Protein AF-A0A1D7YS31-F1 (afdb_monomer_lite)

Foldseek 3Di:
DPPDDDDDADDPVVVCVVVVWAFDDWFAFQQRKIWTWIDDPFKIKIFIAGPSNDTPDIDMGGHDPVRRVCRVVVVCVVCVVGTDD

Secondary structure (DSSP, 8-state):
-------PPP-HHHHHHHHT-EEEEEEEBTTS-EEEEEEETTEEEEEEE-TTS-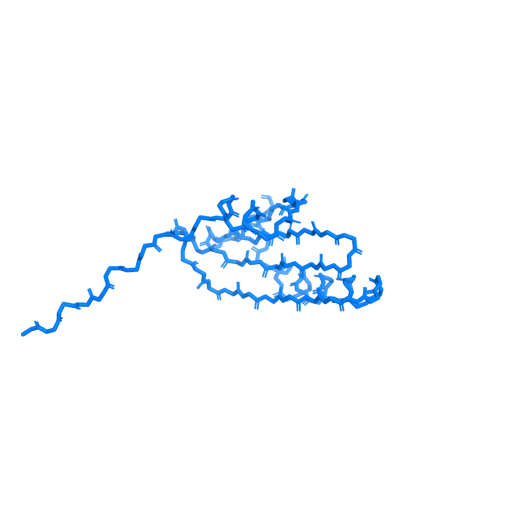EEEEEEEESSHHHHHHHHHHHHHHHGGGB--

pLDDT: mean 89.98, std 10.71, range [44.56, 96.62]

Structure (mmCIF, N/CA/C/O backbone):
data_AF-A0A1D7YS31-F1
#
_entry.id   AF-A0A1D7YS31-F1
#
loop_
_atom_site.group_PDB
_atom_site.id
_atom_site.type_symbol
_atom_site.label_atom_id
_atom_site.label_alt_id
_atom_site.label_comp_id
_atom_site.label_asym_id
_atom_site.label_entity_id
_atom_site.label_seq_id
_atom_site.pdbx_PDB_ins_code
_atom_site.Cartn_x
_atom_site.Cartn_y
_atom_site.Cartn_z
_atom_site.occupancy
_atom_site.B_iso_or_equiv
_atom_site.auth_seq_id
_atom_site.auth_comp_id
_atom_site.auth_asym_id
_atom_site.auth_atom_id
_atom_site.pdbx_PDB_model_num
ATOM 1 N N . MET A 1 1 ? 1.085 -6.844 36.967 1.00 44.56 1 MET A N 1
ATOM 2 C CA . MET A 1 1 ? 0.337 -6.593 35.716 1.00 44.56 1 MET A CA 1
ATOM 3 C C . MET A 1 1 ? 1.279 -5.921 34.731 1.00 44.56 1 MET A C 1
ATOM 5 O O . MET A 1 1 ? 1.701 -4.803 34.998 1.00 44.56 1 MET A O 1
ATOM 9 N N . SER A 1 2 ? 1.685 -6.612 33.663 1.00 50.50 2 SER A N 1
ATOM 10 C CA . SER A 1 2 ? 2.507 -6.002 32.610 1.00 50.50 2 SER A CA 1
ATOM 11 C C . SER A 1 2 ? 1.608 -5.070 31.796 1.00 50.50 2 SER A C 1
ATOM 13 O O . SER A 1 2 ? 0.565 -5.512 31.316 1.00 50.50 2 SER A O 1
ATOM 15 N N . LYS A 1 3 ? 1.941 -3.776 31.709 1.00 53.91 3 LYS A N 1
ATOM 16 C CA . LYS A 1 3 ? 1.182 -2.826 30.885 1.00 53.91 3 LYS A CA 1
ATOM 17 C C . LYS A 1 3 ? 1.315 -3.276 29.433 1.00 53.91 3 LYS A C 1
ATOM 19 O O . LYS A 1 3 ? 2.418 -3.267 28.895 1.00 53.91 3 LYS A O 1
ATOM 24 N N . ILE A 1 4 ? 0.206 -3.694 28.826 1.00 61.12 4 ILE A N 1
ATOM 25 C CA . ILE A 1 4 ? 0.153 -3.965 27.389 1.00 61.12 4 ILE A CA 1
ATOM 26 C C . ILE A 1 4 ? 0.566 -2.659 26.695 1.00 61.12 4 ILE A C 1
ATOM 28 O O . ILE A 1 4 ? -0.034 -1.621 26.991 1.00 61.12 4 ILE A O 1
ATOM 32 N N . PRO A 1 5 ? 1.617 -2.658 25.858 1.00 59.22 5 PRO A N 1
ATOM 33 C CA . PRO A 1 5 ? 2.054 -1.445 25.190 1.00 59.22 5 PRO A CA 1
ATOM 34 C C . PRO A 1 5 ? 0.905 -0.906 24.338 1.00 59.22 5 PRO A C 1
ATOM 36 O O . PRO A 1 5 ? 0.335 -1.622 23.516 1.00 59.22 5 PRO A O 1
ATOM 39 N N . VAL A 1 6 ? 0.551 0.358 24.565 1.00 62.66 6 VAL A N 1
ATOM 40 C CA . VAL A 1 6 ? -0.412 1.076 23.731 1.00 62.66 6 VAL A CA 1
ATOM 41 C C . VAL A 1 6 ? 0.214 1.195 22.345 1.00 62.66 6 VAL A C 1
ATOM 43 O O . VAL A 1 6 ? 1.219 1.883 22.173 1.00 62.66 6 VAL A O 1
ATOM 46 N N . VAL A 1 7 ? -0.339 0.476 21.368 1.00 67.75 7 VAL A N 1
ATOM 47 C CA . VAL A 1 7 ? 0.098 0.580 19.973 1.00 67.75 7 VAL A CA 1
ATOM 48 C C . VAL A 1 7 ? -0.443 1.896 19.430 1.00 67.75 7 VAL A C 1
ATOM 50 O O . VAL A 1 7 ? -1.648 2.045 19.237 1.00 67.75 7 VAL A O 1
ATOM 53 N N . GLU A 1 8 ? 0.443 2.870 19.227 1.00 80.50 8 GLU A N 1
ATOM 54 C CA . GLU A 1 8 ? 0.062 4.137 18.609 1.00 80.50 8 GLU A CA 1
ATOM 55 C C . GLU A 1 8 ? -0.467 3.905 17.180 1.00 80.50 8 GLU A C 1
ATOM 57 O O . GLU A 1 8 ? 0.091 3.083 16.442 1.00 80.50 8 GLU A O 1
ATOM 62 N N . PRO A 1 9 ? -1.506 4.644 16.750 1.00 87.38 9 PRO A N 1
ATOM 63 C CA . PRO A 1 9 ? -2.016 4.563 15.387 1.00 87.38 9 PRO A CA 1
ATOM 64 C C . PRO A 1 9 ? -0.922 4.880 14.358 1.00 87.38 9 PRO A C 1
ATOM 66 O O . PRO A 1 9 ? -0.181 5.861 14.488 1.00 87.38 9 PRO A O 1
ATOM 69 N N . PHE A 1 10 ? -0.834 4.088 13.290 1.00 90.94 10 PHE A N 1
ATOM 70 C CA . PHE A 1 10 ? 0.139 4.322 12.232 1.00 90.94 10 PHE A CA 1
ATOM 71 C C . PHE A 1 10 ? -0.241 5.552 11.405 1.00 90.94 10 PHE A C 1
ATOM 73 O O . PHE A 1 10 ? -1.324 5.644 10.828 1.00 90.94 10 PHE A O 1
ATOM 80 N N . ASN A 1 11 ? 0.688 6.500 11.293 1.00 92.50 11 ASN A N 1
ATOM 81 C CA . ASN A 1 11 ? 0.490 7.709 10.503 1.00 92.50 11 ASN A CA 1
ATOM 82 C C . ASN A 1 11 ? 1.147 7.575 9.120 1.00 92.50 11 ASN A C 1
ATOM 84 O O . ASN A 1 11 ? 2.355 7.78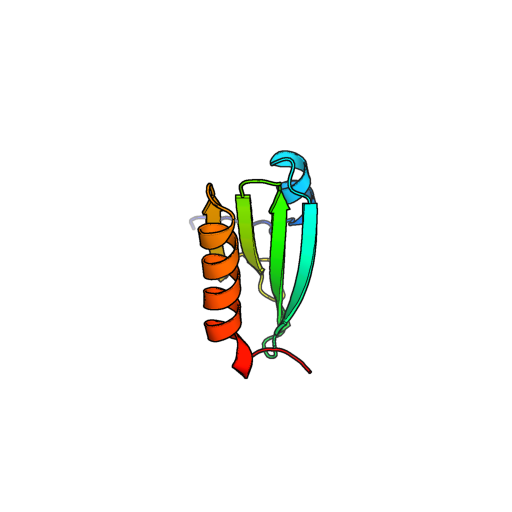5 8.958 1.00 92.50 11 ASN A O 1
ATOM 88 N N . ILE A 1 12 ? 0.323 7.279 8.114 1.00 92.94 12 ILE A N 1
ATOM 89 C CA . ILE A 1 12 ? 0.747 7.067 6.725 1.00 92.94 12 ILE A CA 1
ATOM 90 C C . ILE A 1 12 ? 1.430 8.297 6.105 1.00 92.94 12 ILE A C 1
ATOM 92 O O . ILE A 1 12 ? 2.415 8.164 5.381 1.00 92.94 12 ILE A O 1
ATOM 96 N N . ALA A 1 13 ? 0.971 9.508 6.434 1.00 91.88 13 ALA A N 1
ATOM 97 C CA . ALA A 1 13 ? 1.538 10.749 5.908 1.00 91.88 13 ALA A CA 1
ATOM 98 C C . ALA A 1 13 ? 2.932 11.016 6.494 1.00 91.88 13 ALA A C 1
ATOM 100 O O . ALA A 1 13 ? 3.873 11.353 5.771 1.00 91.88 13 ALA A O 1
ATOM 101 N N . LYS A 1 14 ? 3.093 10.795 7.806 1.00 94.00 14 LYS A N 1
ATOM 102 C CA . LYS A 1 14 ? 4.390 10.887 8.490 1.00 94.00 14 LYS A CA 1
ATOM 103 C C . LYS A 1 14 ? 5.372 9.856 7.934 1.00 94.00 14 LYS A C 1
ATOM 105 O O . LYS A 1 14 ? 6.541 10.183 7.737 1.00 94.00 14 LYS A O 1
ATOM 110 N N . TYR A 1 15 ? 4.900 8.640 7.660 1.00 93.19 15 TYR A N 1
ATOM 111 C CA . TYR A 1 15 ? 5.695 7.590 7.027 1.00 93.19 15 TYR A CA 1
ATOM 112 C C . TYR A 1 15 ? 6.163 7.984 5.622 1.00 93.19 15 TYR A C 1
ATOM 114 O O . TYR A 1 15 ? 7.363 7.926 5.347 1.00 93.19 15 TYR A O 1
ATOM 122 N N . ALA A 1 16 ? 5.246 8.434 4.761 1.00 93.44 16 ALA A N 1
ATOM 123 C CA . ALA A 1 16 ? 5.557 8.845 3.394 1.00 93.44 16 ALA A CA 1
ATOM 124 C C . ALA A 1 16 ? 6.587 9.987 3.371 1.00 93.44 16 ALA A C 1
ATOM 126 O O . ALA A 1 16 ? 7.610 9.883 2.692 1.00 93.44 16 ALA A O 1
ATOM 127 N N . LYS A 1 17 ? 6.392 11.015 4.212 1.00 94.19 17 LYS A N 1
ATOM 128 C CA . LYS A 1 17 ? 7.329 12.141 4.354 1.00 94.19 17 LYS A CA 1
ATOM 129 C C . LYS A 1 17 ? 8.720 11.689 4.804 1.00 94.19 17 LYS A C 1
ATOM 131 O O . LYS A 1 17 ? 9.712 12.102 4.216 1.00 94.19 17 LYS A O 1
ATOM 136 N N . ARG A 1 18 ? 8.805 10.826 5.825 1.00 93.50 18 ARG A N 1
ATOM 137 C CA . ARG A 1 18 ? 10.087 10.310 6.346 1.00 93.50 18 ARG A CA 1
ATOM 138 C C . ARG A 1 18 ? 10.872 9.501 5.313 1.00 93.50 18 ARG A C 1
ATOM 140 O O . ARG A 1 18 ? 12.094 9.532 5.336 1.00 93.50 18 ARG A O 1
ATOM 147 N N . ASN A 1 19 ? 10.182 8.788 4.426 1.00 91.88 19 ASN A N 1
ATOM 148 C CA . ASN A 1 19 ? 10.807 7.910 3.432 1.00 91.88 19 ASN A CA 1
ATOM 149 C C . ASN A 1 19 ? 10.966 8.558 2.045 1.00 91.88 19 ASN A C 1
ATOM 151 O O . ASN A 1 19 ? 11.429 7.891 1.114 1.00 91.88 19 ASN A O 1
ATOM 155 N N . ASN A 1 20 ? 10.592 9.835 1.907 1.00 93.31 20 ASN A N 1
ATOM 156 C CA . ASN A 1 20 ? 10.525 10.545 0.631 1.00 93.31 20 ASN A CA 1
ATOM 157 C C . ASN A 1 20 ? 9.719 9.762 -0.426 1.00 93.31 20 ASN A C 1
ATOM 159 O O . ASN A 1 20 ? 10.193 9.482 -1.529 1.00 93.31 20 ASN A O 1
ATOM 163 N N . LEU A 1 21 ? 8.521 9.329 -0.032 1.00 91.81 21 LEU A N 1
ATOM 164 C CA . LEU A 1 21 ? 7.563 8.627 -0.880 1.00 91.81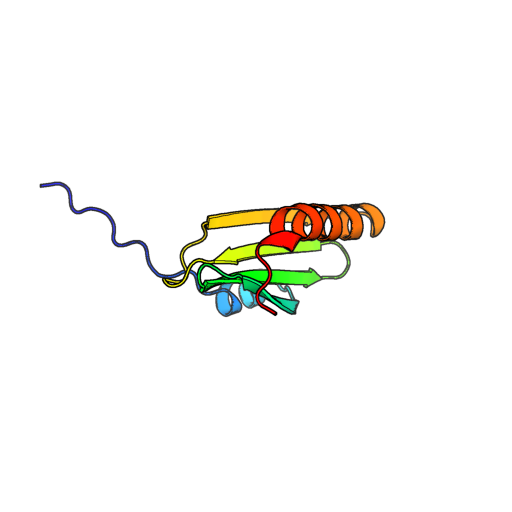 21 LEU A CA 1
ATOM 165 C C . LEU A 1 21 ? 6.362 9.540 -1.150 1.00 91.81 21 LEU A C 1
ATOM 167 O O . LEU A 1 21 ? 5.950 10.307 -0.280 1.00 91.81 21 LEU A O 1
ATOM 171 N N . GLN A 1 22 ? 5.775 9.427 -2.337 1.00 91.44 22 GLN A N 1
ATOM 172 C CA . GLN A 1 22 ? 4.568 10.152 -2.725 1.00 91.44 22 GLN A CA 1
ATOM 173 C C . GLN A 1 22 ? 3.347 9.252 -2.574 1.00 91.44 22 GLN A C 1
ATOM 175 O O . GLN A 1 22 ? 3.343 8.122 -3.055 1.00 91.44 22 GLN A O 1
ATOM 180 N N . MET A 1 23 ? 2.310 9.738 -1.893 1.00 84.81 23 MET A N 1
ATOM 181 C CA . MET A 1 23 ? 1.056 8.999 -1.770 1.00 84.81 23 MET A CA 1
ATOM 182 C C . MET A 1 23 ? 0.308 9.060 -3.097 1.00 84.81 23 MET A C 1
ATOM 184 O O . MET A 1 23 ? -0.188 10.112 -3.483 1.00 84.81 23 MET A O 1
ATOM 188 N N . THR A 1 24 ? 0.251 7.928 -3.789 1.00 85.06 24 THR A N 1
ATOM 189 C CA . THR A 1 24 ? -0.234 7.862 -5.171 1.00 85.06 24 THR A CA 1
ATOM 190 C C . THR A 1 24 ? -1.696 7.459 -5.219 1.00 85.06 24 THR A C 1
ATOM 192 O O . THR A 1 24 ? -2.456 7.961 -6.042 1.00 85.06 24 THR A O 1
ATOM 195 N N . ARG A 1 25 ? -2.113 6.543 -4.335 1.00 88.38 25 ARG A N 1
ATOM 196 C CA . ARG A 1 25 ? -3.500 6.073 -4.282 1.00 88.38 25 ARG A CA 1
ATOM 197 C C . ARG A 1 25 ? -3.885 5.559 -2.900 1.00 88.38 25 ARG A C 1
ATOM 199 O O . ARG A 1 25 ? -3.049 5.029 -2.170 1.00 88.38 25 ARG A O 1
ATOM 206 N N . SER A 1 26 ? -5.170 5.666 -2.574 1.00 92.44 26 SER A N 1
ATOM 207 C CA . SER A 1 26 ? -5.803 4.951 -1.465 1.00 92.44 26 SER A CA 1
ATOM 208 C C . SER A 1 26 ? -7.036 4.209 -1.978 1.00 92.44 26 SER A C 1
ATOM 210 O O . SER A 1 26 ? -7.734 4.714 -2.855 1.00 92.44 26 SER A O 1
ATOM 212 N N . ILE A 1 27 ? -7.265 3.001 -1.469 1.00 94.12 27 ILE A N 1
ATOM 213 C CA . ILE A 1 27 ? -8.375 2.118 -1.836 1.00 94.12 27 ILE A CA 1
ATOM 214 C C . ILE A 1 27 ? -9.065 1.696 -0.540 1.00 94.12 27 ILE A C 1
ATOM 216 O O . ILE A 1 27 ? -8.422 1.113 0.334 1.00 94.12 27 ILE A O 1
ATOM 220 N N . GLY A 1 28 ? -10.351 2.016 -0.404 1.00 94.69 28 GLY A N 1
ATOM 221 C CA . GLY A 1 28 ? -11.179 1.543 0.706 1.00 94.69 28 GLY A CA 1
ATOM 222 C C . GLY A 1 28 ? -11.623 0.100 0.481 1.00 94.69 28 GLY A C 1
ATOM 223 O O . GLY A 1 28 ? -11.926 -0.278 -0.650 1.00 94.69 28 GLY A O 1
ATOM 224 N N . LEU A 1 29 ? -11.643 -0.698 1.547 1.00 94.88 29 LEU A N 1
ATOM 225 C CA . LEU A 1 29 ? -12.126 -2.076 1.531 1.00 94.88 29 LEU A CA 1
ATOM 226 C C . LEU A 1 29 ? -13.410 -2.232 2.364 1.00 94.88 29 LEU A C 1
ATOM 228 O O . LEU A 1 29 ? -13.676 -1.445 3.272 1.00 94.88 29 LEU A O 1
ATOM 232 N N . ASN A 1 30 ? -14.169 -3.292 2.089 1.00 94.00 30 ASN A N 1
ATOM 233 C CA . ASN A 1 30 ? -15.481 -3.602 2.676 1.00 94.00 30 ASN A CA 1
ATOM 234 C C . ASN A 1 30 ? -15.448 -3.790 4.202 1.00 94.00 30 ASN A C 1
ATOM 236 O O . ASN A 1 30 ? -16.462 -3.641 4.876 1.00 94.00 30 ASN A O 1
ATOM 240 N N . ASP A 1 31 ? -14.282 -4.104 4.764 1.00 91.25 31 ASP A N 1
ATOM 241 C CA . ASP A 1 31 ? -14.056 -4.242 6.206 1.00 91.25 31 ASP A CA 1
ATOM 242 C C . ASP A 1 31 ? -13.642 -2.921 6.885 1.00 91.25 31 ASP A C 1
ATOM 244 O O . ASP A 1 31 ? -13.175 -2.921 8.026 1.00 91.25 31 ASP A O 1
ATOM 248 N N . ASN A 1 32 ? -13.808 -1.788 6.194 1.00 92.69 32 ASN A N 1
ATOM 249 C CA . ASN A 1 32 ? -13.361 -0.450 6.593 1.00 92.69 32 ASN A CA 1
ATOM 250 C C . ASN A 1 32 ? -11.838 -0.298 6.731 1.00 92.69 32 ASN A C 1
ATOM 252 O O . ASN A 1 32 ? -11.362 0.703 7.278 1.00 92.69 32 ASN A O 1
ATOM 256 N N . SER A 1 33 ? -11.055 -1.258 6.238 1.00 94.88 33 SER A N 1
ATOM 257 C CA . SER A 1 33 ? -9.620 -1.060 6.065 1.00 94.88 33 SER A CA 1
ATOM 258 C C . SER A 1 33 ? -9.325 -0.249 4.799 1.00 94.88 33 SER A C 1
ATOM 260 O O . SER A 1 33 ? -10.157 -0.110 3.902 1.00 94.88 33 SER A O 1
ATOM 262 N N . LYS A 1 34 ? -8.130 0.336 4.732 1.00 95.56 34 LYS A N 1
ATOM 263 C CA . LYS A 1 34 ? -7.658 1.133 3.598 1.00 95.56 34 LYS A CA 1
ATOM 264 C C . LYS A 1 34 ? -6.301 0.626 3.147 1.00 95.56 34 LYS A C 1
ATOM 266 O O . LYS A 1 34 ? -5.376 0.554 3.953 1.00 95.56 34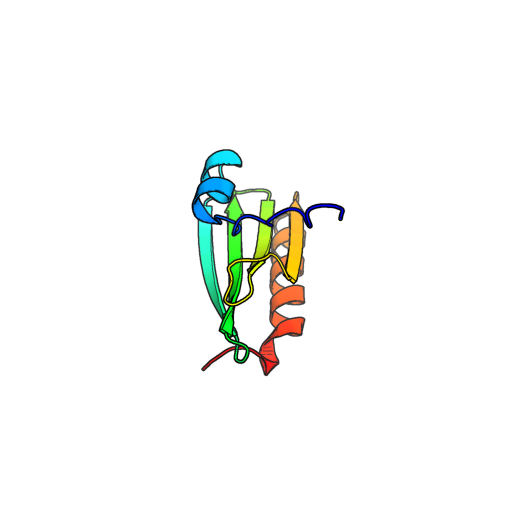 LYS A O 1
ATOM 271 N N . LEU A 1 35 ? -6.164 0.318 1.863 1.00 96.12 35 LEU A N 1
ATOM 272 C CA . LEU A 1 35 ? -4.872 0.087 1.228 1.00 96.12 35 LEU A CA 1
ATOM 273 C C . LEU A 1 35 ? -4.322 1.419 0.715 1.00 96.12 35 LEU A C 1
ATOM 275 O O . LEU A 1 35 ? -4.980 2.120 -0.048 1.00 96.12 35 LEU A O 1
ATOM 279 N N . TYR A 1 36 ? -3.100 1.752 1.101 1.00 96.56 36 TYR A N 1
ATOM 280 C CA . TYR A 1 36 ? -2.344 2.891 0.599 1.00 96.56 36 TYR A CA 1
ATOM 281 C C . TYR A 1 36 ? -1.251 2.396 -0.335 1.00 96.56 36 TYR A C 1
ATOM 283 O O . TYR A 1 36 ? -0.482 1.514 0.038 1.00 96.56 36 TYR A O 1
ATOM 291 N N . ILE A 1 37 ? -1.166 2.984 -1.524 1.00 95.88 37 ILE A N 1
ATOM 292 C CA . ILE A 1 37 ? -0.089 2.757 -2.487 1.00 95.88 37 ILE A CA 1
ATOM 293 C C . ILE A 1 37 ? 0.739 4.037 -2.533 1.00 95.88 37 ILE A C 1
ATOM 295 O O . ILE A 1 37 ? 0.251 5.097 -2.933 1.00 95.88 37 ILE A O 1
ATOM 299 N N . ILE A 1 38 ? 1.987 3.935 -2.090 1.00 95.38 38 ILE A N 1
ATOM 300 C CA . ILE A 1 38 ? 2.915 5.054 -1.953 1.00 95.38 38 ILE A CA 1
ATOM 301 C C . ILE A 1 38 ? 4.138 4.745 -2.812 1.00 95.38 38 ILE A C 1
ATOM 303 O O . ILE A 1 38 ? 4.718 3.670 -2.689 1.00 95.38 38 ILE A O 1
ATOM 307 N N . THR A 1 39 ? 4.535 5.654 -3.697 1.00 93.56 39 THR A N 1
ATOM 308 C CA . THR A 1 39 ? 5.580 5.379 -4.693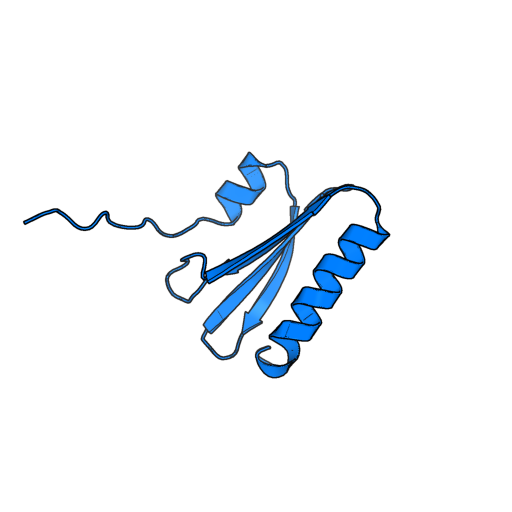 1.00 93.56 39 THR A CA 1
ATOM 309 C C . THR A 1 39 ? 6.672 6.436 -4.719 1.00 93.56 39 THR A C 1
ATOM 311 O O . THR A 1 39 ? 6.456 7.596 -4.379 1.00 93.56 39 THR A O 1
ATOM 314 N N . LYS A 1 40 ? 7.840 6.041 -5.214 1.00 93.81 40 LYS A N 1
ATOM 315 C CA . LYS A 1 40 ? 8.866 6.910 -5.802 1.00 93.81 40 LYS A CA 1
ATOM 316 C C . LYS A 1 40 ? 9.469 6.177 -7.016 1.00 93.81 40 LYS A C 1
ATOM 318 O O . LYS A 1 40 ? 9.177 4.993 -7.175 1.00 93.81 40 LYS A O 1
ATOM 323 N N . PRO A 1 41 ? 10.310 6.807 -7.859 1.00 89.94 41 PRO A N 1
ATOM 324 C CA . PRO A 1 41 ? 10.692 6.252 -9.165 1.00 89.94 41 PRO A CA 1
ATOM 325 C C . PRO A 1 41 ? 11.161 4.787 -9.185 1.00 89.94 41 PRO A C 1
ATOM 327 O O . PRO A 1 41 ? 10.929 4.090 -10.162 1.00 89.94 41 PRO A O 1
ATOM 330 N N . ASN A 1 42 ? 11.789 4.302 -8.113 1.00 94.19 42 ASN A N 1
ATOM 331 C CA . ASN A 1 42 ? 12.340 2.949 -8.018 1.00 94.19 42 ASN A CA 1
ATOM 332 C C . ASN A 1 42 ? 11.802 2.135 -6.830 1.00 94.19 42 ASN A C 1
ATOM 334 O O . ASN A 1 42 ? 12.459 1.180 -6.413 1.00 94.19 42 ASN A O 1
ATOM 338 N N . ARG A 1 43 ? 10.672 2.536 -6.229 1.00 95.56 43 ARG A N 1
ATOM 339 C CA . ARG A 1 43 ? 10.091 1.853 -5.064 1.00 95.56 43 ARG A CA 1
ATOM 340 C C . ARG A 1 43 ? 8.586 2.069 -4.962 1.00 95.56 43 ARG A C 1
ATOM 342 O O . ARG A 1 43 ? 8.098 3.180 -5.156 1.00 95.56 43 ARG A O 1
ATOM 349 N N . VAL A 1 44 ? 7.876 1.022 -4.564 1.00 96.38 44 VAL A N 1
ATOM 350 C CA . VAL A 1 44 ? 6.468 1.072 -4.174 1.00 96.38 44 VAL A CA 1
ATOM 351 C C . VAL A 1 44 ? 6.284 0.417 -2.817 1.00 96.38 44 VAL A C 1
ATOM 353 O O . VAL A 1 44 ? 6.814 -0.664 -2.569 1.00 96.38 44 VAL A O 1
ATOM 356 N N . ASP A 1 45 ? 5.500 1.069 -1.969 1.00 96.50 45 ASP A N 1
ATOM 357 C CA . ASP A 1 45 ? 5.088 0.573 -0.669 1.00 96.50 45 ASP A CA 1
ATOM 358 C C . ASP A 1 45 ? 3.562 0.520 -0.634 1.00 96.50 45 ASP A C 1
ATOM 360 O O . ASP A 1 45 ? 2.873 1.531 -0.790 1.00 96.50 45 ASP A O 1
ATOM 364 N N . CYS A 1 46 ? 3.037 -0.679 -0.422 1.00 95.94 46 CYS A N 1
ATOM 365 C CA . CYS A 1 46 ? 1.621 -0.949 -0.275 1.00 95.94 46 CYS A CA 1
ATOM 366 C C . CYS A 1 46 ? 1.343 -1.282 1.190 1.00 95.94 46 CYS A C 1
ATOM 368 O O . CYS A 1 46 ? 1.830 -2.294 1.694 1.00 95.94 46 CYS A O 1
ATOM 370 N N . ILE A 1 47 ? 0.587 -0.430 1.879 1.00 96.62 47 ILE A N 1
ATOM 371 C CA . ILE A 1 47 ? 0.324 -0.541 3.318 1.00 96.62 47 ILE A CA 1
ATOM 372 C C . ILE A 1 47 ? -1.183 -0.572 3.539 1.00 96.62 47 ILE A C 1
ATOM 374 O O . ILE A 1 47 ? -1.880 0.374 3.183 1.00 96.62 47 ILE A O 1
ATOM 378 N N . GLN A 1 48 ? -1.686 -1.648 4.133 1.00 95.62 48 GLN A N 1
ATOM 379 C CA . GLN A 1 48 ? -3.080 -1.793 4.522 1.00 95.62 48 GLN A CA 1
ATOM 380 C C . GLN A 1 48 ? -3.250 -1.448 6.000 1.00 95.62 48 GLN A C 1
ATOM 382 O O . GLN A 1 48 ? -2.618 -2.058 6.867 1.00 95.62 48 GLN A O 1
ATOM 387 N N . LEU A 1 49 ? -4.129 -0.489 6.277 1.00 95.44 49 LEU A N 1
ATOM 388 C CA . LEU A 1 49 ? -4.487 -0.055 7.621 1.00 95.44 49 LEU A CA 1
ATOM 389 C C . LEU A 1 49 ? -5.923 -0.456 7.944 1.00 95.44 49 LEU A C 1
ATOM 391 O O . LEU A 1 49 ? -6.800 -0.257 7.109 1.00 95.44 49 LEU A O 1
ATOM 395 N N . ASN A 1 50 ? -6.185 -0.984 9.139 1.00 94.25 50 ASN A N 1
ATOM 396 C CA . ASN A 1 50 ? -7.556 -1.185 9.618 1.00 94.25 50 ASN A CA 1
ATOM 397 C C . ASN A 1 50 ? -8.213 0.153 10.032 1.00 94.25 50 ASN A C 1
ATOM 399 O O . ASN A 1 50 ? -7.596 1.218 9.960 1.00 94.25 50 ASN A O 1
ATOM 403 N N . LYS A 1 51 ? -9.461 0.098 10.513 1.00 93.00 51 LYS A N 1
ATOM 404 C CA . LYS A 1 51 ? -10.220 1.278 10.974 1.00 93.00 51 LYS A CA 1
ATOM 405 C C . LYS A 1 51 ? -9.554 2.061 12.122 1.00 93.00 51 LYS A C 1
ATOM 407 O O . LYS A 1 51 ? -9.842 3.238 12.303 1.00 93.00 51 LYS A O 1
ATOM 412 N N . GLU A 1 52 ? -8.669 1.419 12.884 1.00 92.69 52 GLU A N 1
ATOM 413 C CA . GLU A 1 52 ? -7.922 2.004 14.009 1.00 92.69 52 GLU A CA 1
ATOM 414 C C . GLU A 1 52 ? -6.544 2.533 13.567 1.00 92.69 52 GLU A C 1
ATOM 416 O O . GLU A 1 52 ? -5.708 2.898 14.391 1.00 92.69 52 GLU A O 1
ATOM 421 N N . ASN A 1 53 ? -6.298 2.582 12.252 1.00 91.75 53 ASN A N 1
ATOM 422 C CA . ASN A 1 53 ? -5.011 2.891 11.634 1.00 91.75 53 ASN A CA 1
ATOM 423 C C . ASN A 1 53 ? -3.868 1.966 12.088 1.00 91.75 53 ASN A C 1
ATOM 425 O O . ASN A 1 53 ? -2.712 2.379 12.124 1.00 91.75 53 ASN A O 1
ATOM 429 N N . GLN A 1 54 ? -4.148 0.710 12.423 1.00 93.62 54 GLN A N 1
ATOM 430 C CA . GLN A 1 54 ? -3.109 -0.293 12.665 1.00 93.62 54 GLN A CA 1
ATOM 431 C C . GLN A 1 54 ? -2.735 -0.978 11.352 1.00 93.62 54 GLN A C 1
ATOM 433 O O . GLN A 1 54 ? -3.604 -1.259 10.523 1.00 93.62 54 GLN A O 1
ATOM 438 N N . ILE A 1 55 ? -1.448 -1.274 11.166 1.00 93.56 55 ILE A N 1
ATOM 439 C CA . ILE A 1 55 ? -0.980 -2.020 9.994 1.00 93.56 55 ILE A CA 1
ATOM 440 C C . ILE A 1 55 ? -1.462 -3.467 10.103 1.00 93.56 55 ILE A C 1
ATOM 442 O O . ILE A 1 55 ? -1.074 -4.180 11.024 1.00 93.56 55 ILE A O 1
ATOM 446 N N . ILE A 1 56 ? -2.258 -3.904 9.130 1.00 93.69 56 ILE A N 1
ATOM 447 C CA . ILE A 1 56 ? -2.732 -5.295 9.009 1.00 93.69 56 ILE A CA 1
ATOM 448 C C . ILE A 1 56 ? -2.179 -6.003 7.767 1.00 93.69 56 ILE A C 1
ATOM 450 O O . ILE A 1 56 ? -2.370 -7.202 7.588 1.00 93.69 56 ILE A O 1
ATOM 454 N N . GLY A 1 57 ? -1.469 -5.271 6.910 1.00 92.62 57 GLY A N 1
ATOM 455 C CA . GLY A 1 57 ? -0.763 -5.819 5.762 1.00 92.62 57 GLY A CA 1
ATOM 456 C C . GLY A 1 57 ? 0.235 -4.812 5.214 1.00 92.62 57 GLY A C 1
ATOM 457 O O . GLY A 1 57 ? -0.035 -3.613 5.185 1.00 92.62 57 GLY A O 1
ATOM 458 N N . ALA A 1 58 ? 1.400 -5.283 4.781 1.00 94.19 58 ALA A N 1
ATOM 459 C CA . ALA A 1 58 ? 2.391 -4.447 4.123 1.00 94.19 58 ALA A CA 1
ATOM 460 C C . ALA A 1 58 ? 3.181 -5.266 3.104 1.00 94.19 58 ALA A C 1
ATOM 462 O O . ALA A 1 58 ? 3.559 -6.408 3.368 1.00 94.19 58 ALA A O 1
ATOM 463 N N . LYS A 1 59 ? 3.449 -4.676 1.944 1.00 95.44 59 LYS A N 1
ATOM 464 C CA . LYS A 1 59 ? 4.370 -5.228 0.953 1.00 95.44 59 LYS A CA 1
ATOM 465 C C . LYS A 1 59 ? 5.061 -4.083 0.231 1.00 95.44 59 LYS A C 1
ATOM 467 O O . LYS A 1 59 ? 4.413 -3.116 -0.157 1.00 95.44 59 LYS A O 1
ATOM 472 N N . CYS A 1 60 ? 6.367 -4.197 0.053 1.00 94.06 60 CYS A N 1
ATOM 473 C CA . CYS A 1 60 ? 7.160 -3.230 -0.686 1.00 94.06 60 CYS A CA 1
ATOM 474 C C . CYS A 1 60 ? 7.942 -3.920 -1.800 1.00 94.06 60 CYS A C 1
ATOM 476 O O . CYS A 1 60 ? 8.227 -5.117 -1.734 1.00 94.06 60 CYS A O 1
ATOM 478 N N . ALA A 1 61 ? 8.278 -3.151 -2.826 1.00 95.88 61 ALA A N 1
ATOM 479 C CA . ALA A 1 61 ? 9.176 -3.569 -3.887 1.00 95.88 61 ALA A CA 1
ATOM 480 C C . ALA A 1 61 ? 10.051 -2.401 -4.321 1.00 95.88 61 ALA A C 1
ATOM 482 O O . ALA A 1 61 ? 9.657 -1.239 -4.218 1.00 95.88 61 ALA A O 1
ATOM 483 N N . ALA A 1 62 ? 11.244 -2.725 -4.807 1.00 95.44 62 ALA A N 1
ATOM 484 C CA . ALA A 1 62 ? 12.193 -1.767 -5.345 1.00 95.44 62 ALA A CA 1
ATOM 485 C C . ALA A 1 62 ? 12.884 -2.332 -6.592 1.00 95.44 62 ALA A C 1
ATOM 487 O O . ALA A 1 62 ? 12.912 -3.546 -6.800 1.00 95.44 62 ALA A O 1
ATOM 488 N N . GLY A 1 63 ? 13.461 -1.445 -7.401 1.00 94.00 63 GLY A N 1
ATOM 489 C CA . GLY A 1 63 ? 14.209 -1.813 -8.602 1.00 94.00 63 GLY A CA 1
ATOM 490 C C . GLY A 1 63 ? 13.438 -1.525 -9.886 1.00 94.00 63 GLY A C 1
ATOM 491 O O . GLY A 1 63 ? 12.994 -0.397 -10.092 1.00 94.00 63 GLY A O 1
ATOM 492 N N . SER A 1 64 ? 13.345 -2.525 -10.767 1.00 94.88 64 SER A N 1
ATOM 493 C CA . SER A 1 64 ? 12.770 -2.373 -12.107 1.00 94.88 64 SER A CA 1
ATOM 494 C C . SER A 1 64 ? 11.290 -1.998 -12.062 1.00 94.88 64 SER A C 1
ATOM 496 O O . SER A 1 64 ? 10.543 -2.463 -11.201 1.00 94.88 64 SER A O 1
ATOM 498 N N . THR A 1 65 ? 10.843 -1.212 -13.042 1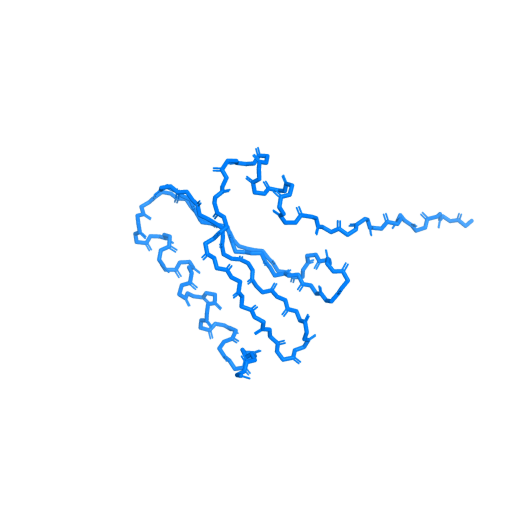.00 92.81 65 THR A N 1
ATOM 499 C CA . THR A 1 65 ? 9.432 -0.834 -13.196 1.00 92.81 65 THR A CA 1
ATOM 500 C C . THR A 1 65 ? 8.510 -2.054 -13.225 1.00 92.81 65 THR A C 1
ATOM 502 O O . THR A 1 65 ? 7.458 -2.022 -12.592 1.00 92.81 65 THR A O 1
ATOM 505 N N . GLN A 1 66 ? 8.931 -3.148 -13.872 1.00 94.75 66 GLN A N 1
ATOM 506 C CA . GLN A 1 66 ? 8.171 -4.399 -13.907 1.00 94.75 66 GLN A CA 1
ATOM 507 C C . GLN A 1 66 ? 7.922 -4.955 -12.498 1.00 94.75 66 GLN A C 1
ATOM 509 O O . GLN A 1 66 ? 6.778 -5.211 -12.142 1.00 94.75 66 GLN A O 1
ATOM 514 N N . ASN A 1 67 ? 8.955 -5.022 -11.650 1.00 95.19 67 ASN A N 1
ATOM 515 C CA . ASN A 1 67 ? 8.806 -5.498 -10.272 1.00 95.19 67 ASN A CA 1
ATOM 516 C C . ASN A 1 67 ? 7.845 -4.621 -9.455 1.00 95.19 67 ASN A C 1
ATOM 518 O O . ASN A 1 67 ? 7.115 -5.128 -8.596 1.00 95.19 67 ASN A O 1
ATOM 522 N N . LEU A 1 68 ? 7.849 -3.303 -9.697 1.00 94.81 68 LEU A N 1
ATOM 523 C CA . LEU A 1 68 ? 6.932 -2.378 -9.027 1.00 94.81 68 LEU A CA 1
ATOM 524 C C . LEU A 1 68 ? 5.484 -2.650 -9.458 1.00 94.81 68 LEU A C 1
ATOM 526 O O . LEU A 1 68 ? 4.603 -2.755 -8.603 1.00 94.81 68 LEU A O 1
ATOM 530 N N . ILE A 1 69 ? 5.251 -2.809 -10.764 1.00 93.69 69 ILE A N 1
ATOM 531 C CA . ILE A 1 69 ? 3.928 -3.093 -11.336 1.00 93.69 69 ILE A CA 1
ATOM 532 C C . ILE A 1 69 ? 3.409 -4.444 -10.844 1.00 93.69 69 ILE A C 1
ATOM 534 O O . ILE A 1 69 ? 2.303 -4.497 -10.311 1.00 93.69 69 ILE A O 1
ATOM 538 N N . ASP A 1 70 ? 4.211 -5.506 -10.936 1.00 95.81 70 ASP A N 1
ATOM 539 C CA . ASP A 1 70 ? 3.824 -6.859 -10.515 1.00 95.81 70 ASP A CA 1
ATOM 540 C C . ASP A 1 70 ? 3.462 -6.903 -9.029 1.00 95.81 70 ASP A C 1
ATOM 542 O O . ASP A 1 70 ? 2.530 -7.593 -8.607 1.00 95.81 70 ASP A O 1
ATOM 546 N N . THR A 1 71 ? 4.172 -6.120 -8.214 1.00 94.81 71 THR A N 1
ATOM 547 C CA . THR A 1 71 ? 3.883 -6.010 -6.785 1.00 94.81 71 THR A CA 1
ATOM 548 C C . THR A 1 71 ? 2.530 -5.366 -6.535 1.00 94.81 71 THR A C 1
ATOM 550 O O . THR A 1 71 ? 1.756 -5.902 -5.743 1.00 94.81 71 THR A O 1
ATOM 553 N N . VAL A 1 72 ? 2.229 -4.253 -7.208 1.00 94.25 72 VAL A N 1
ATOM 554 C CA . VAL A 1 72 ? 0.929 -3.584 -7.076 1.00 94.25 72 VAL A CA 1
ATOM 555 C C . VAL A 1 72 ? -0.183 -4.481 -7.612 1.00 94.25 72 VAL A C 1
ATOM 557 O O . VAL A 1 72 ? -1.144 -4.738 -6.890 1.00 94.25 72 VAL A O 1
ATOM 560 N N . ALA A 1 73 ? -0.036 -5.014 -8.826 1.00 95.06 73 ALA A N 1
ATOM 561 C CA . ALA A 1 73 ? -1.022 -5.882 -9.463 1.00 95.06 73 ALA A CA 1
ATOM 562 C C . ALA A 1 73 ? -1.333 -7.113 -8.603 1.00 95.06 73 ALA A C 1
ATOM 564 O O . ALA A 1 73 ? -2.496 -7.391 -8.324 1.00 95.06 73 ALA A O 1
ATOM 565 N N . GLY A 1 74 ? -0.307 -7.792 -8.083 1.00 95.44 74 GLY A N 1
ATOM 566 C CA . GLY A 1 74 ? -0.490 -8.955 -7.216 1.00 95.44 74 GLY A CA 1
ATOM 567 C C . GLY A 1 74 ? -1.155 -8.638 -5.873 1.00 95.44 74 GLY A C 1
ATOM 568 O O . GLY A 1 74 ? -1.740 -9.528 -5.260 1.00 95.44 74 GLY A O 1
ATOM 569 N N . ILE A 1 75 ? -1.078 -7.396 -5.385 1.00 94.25 75 ILE A N 1
ATOM 570 C CA . ILE A 1 75 ? -1.826 -6.971 -4.193 1.00 94.25 75 ILE A CA 1
ATOM 571 C C . ILE A 1 75 ? -3.273 -6.683 -4.561 1.00 94.25 75 ILE A C 1
ATOM 573 O O . ILE A 1 75 ? -4.154 -7.193 -3.877 1.00 94.25 75 ILE A O 1
ATOM 577 N N . ILE A 1 76 ? -3.516 -5.926 -5.636 1.00 92.69 76 ILE A N 1
ATOM 578 C CA . ILE A 1 76 ? -4.871 -5.632 -6.122 1.00 92.69 76 ILE A CA 1
ATOM 579 C C . ILE A 1 76 ? -5.637 -6.927 -6.388 1.00 92.69 76 ILE A C 1
ATOM 581 O O . ILE A 1 76 ? -6.750 -7.075 -5.899 1.00 92.69 76 ILE A O 1
ATOM 585 N N . GLU A 1 77 ? -5.013 -7.900 -7.050 1.00 94.75 77 GLU A N 1
ATOM 586 C CA . GLU A 1 77 ? -5.621 -9.202 -7.328 1.00 94.75 77 GLU A CA 1
ATOM 587 C C . GLU A 1 77 ? -6.040 -9.939 -6.046 1.00 94.75 77 GLU A C 1
ATOM 589 O O . GLU A 1 77 ? -7.104 -10.548 -5.997 1.00 94.75 77 GLU A O 1
ATOM 594 N N . LYS A 1 78 ? -5.251 -9.830 -4.969 1.00 92.19 78 LYS A N 1
ATOM 595 C CA . LYS A 1 78 ? -5.570 -10.435 -3.664 1.00 92.19 78 LYS A CA 1
ATOM 596 C C . LYS A 1 78 ? -6.693 -9.730 -2.910 1.00 92.19 78 LYS A C 1
ATOM 598 O O . LYS A 1 78 ? -7.284 -10.336 -2.019 1.00 92.19 78 LYS A O 1
ATOM 603 N N . ILE A 1 79 ? -6.937 -8.450 -3.187 1.00 91.19 79 ILE A N 1
ATOM 604 C CA . ILE A 1 79 ? -7.930 -7.647 -2.460 1.00 91.19 79 ILE A CA 1
ATOM 605 C C . ILE A 1 79 ? -9.166 -7.311 -3.291 1.00 91.19 79 ILE A C 1
ATOM 607 O O . ILE A 1 79 ? -10.072 -6.693 -2.744 1.00 91.19 79 ILE A O 1
ATOM 611 N N . LYS A 1 80 ? -9.219 -7.697 -4.571 1.00 92.75 80 LYS A N 1
ATOM 612 C CA . LYS A 1 80 ? -10.255 -7.275 -5.527 1.00 92.75 80 LYS A CA 1
ATOM 613 C C . LYS A 1 80 ? -11.684 -7.496 -5.018 1.00 92.75 80 LYS A C 1
ATOM 615 O O . LYS A 1 80 ? -12.490 -6.578 -5.092 1.00 92.75 80 LYS A O 1
ATOM 620 N N . ASP A 1 81 ? -11.955 -8.639 -4.387 1.00 93.75 81 ASP A N 1
ATOM 621 C CA . ASP A 1 81 ? -13.288 -8.998 -3.870 1.00 93.75 81 ASP A CA 1
ATOM 622 C C . ASP A 1 81 ? -13.657 -8.248 -2.577 1.00 93.75 81 ASP A C 1
ATOM 624 O O . ASP A 1 81 ? -14.784 -8.312 -2.091 1.00 93.75 81 ASP A O 1
ATOM 628 N N . ARG A 1 82 ? -12.688 -7.540 -1.990 1.00 92.81 82 ARG A N 1
ATOM 629 C CA . ARG A 1 82 ? -12.846 -6.728 -0.782 1.00 92.81 82 ARG A CA 1
ATOM 630 C C . ARG A 1 82 ? -12.888 -5.238 -1.089 1.00 92.81 82 ARG A C 1
ATOM 632 O O . ARG A 1 82 ? -13.024 -4.480 -0.139 1.00 92.81 82 ARG A O 1
ATOM 639 N N . ILE A 1 83 ? -12.713 -4.799 -2.337 1.00 90.25 83 ILE A N 1
ATOM 640 C CA . ILE A 1 83 ? -12.738 -3.372 -2.680 1.00 90.25 83 ILE A CA 1
ATOM 641 C C . ILE A 1 83 ? -14.162 -2.842 -2.495 1.00 90.25 83 ILE A C 1
ATOM 643 O O . ILE A 1 83 ? -15.108 -3.412 -3.035 1.00 90.25 83 ILE A O 1
ATOM 647 N N . ALA A 1 84 ? -14.290 -1.747 -1.743 1.00 84.31 84 ALA A N 1
ATOM 648 C CA . ALA A 1 84 ? -15.556 -1.044 -1.588 1.00 84.31 84 ALA A CA 1
ATOM 649 C C . ALA A 1 84 ? -15.869 -0.285 -2.882 1.00 84.31 84 ALA A C 1
ATOM 651 O O . ALA A 1 84 ? -15.062 0.542 -3.318 1.00 84.31 84 ALA A O 1
ATOM 652 N N . LEU A 1 85 ? -17.004 -0.626 -3.498 1.00 71.06 85 LEU A N 1
ATOM 653 C CA . LEU A 1 85 ? -17.559 0.037 -4.682 1.00 71.06 85 LEU A CA 1
ATOM 654 C C . LEU A 1 85 ? -18.260 1.346 -4.309 1.00 71.06 85 LEU A C 1
ATOM 656 O O . LEU A 1 85 ? -18.928 1.372 -3.250 1.00 71.06 85 LEU A O 1
#

Radius of gyration: 14.08 Å; chains: 1; bounding box: 32×23×50 Å

Sequence (85 aa):
MSKIPVVEPFNIAKYAKRNNLQMTRSIGLNDNSKLYIITKPNRVDCIQLNKENQIIGAKCAAGSTQNLIDTVAGIIEKIKDRIAL